Protein AF-A0A7C5NZ53-F1 (afdb_monomer)

Solvent-accessible surface area (backbone atoms only — not comparable to full-atom values): 4299 Å² total; per-residue (Å²): 136,57,70,60,63,49,40,72,79,39,88,47,72,63,42,46,52,32,16,67,74,67,74,42,60,43,66,58,51,38,51,36,38,70,71,64,52,29,50,71,52,63,52,92,84,62,84,51,80,57,43,68,48,48,72,97,52,74,89,83,86,86,83,92,84,84,133

Sequence (67 aa):
MTLLDRARSGITDEIRFVSDSEGIDAEVIRNLLCKGEIVILQNNSKRADPVGVGSMLSTKVNANVGT

Radius of gyration: 12.3 Å; Cα contacts (8 Å, |Δi|>4): 75; chains: 1; bounding box: 36×27×29 Å

Secondary structure (DSSP, 8-state):
--HHHHHHHS--HHHHHHHHHHT--HHHHHHHHHHTSEEEE--TT--S--EEEETTSPPP-------

Nearest PDB structures (foldseek):
  4n7q-assembly1_A  TM=8.630E-01  e=8.580E-03  Arabidopsis thaliana
  4s26-assembly1_A  TM=9.290E-01  e=2.224E-02  Arabidopsis thaliana

pLDDT: mean 94.01, std 5.04, range [72.44, 97.81]

Foldseek 3Di:
DDVLVVLVVHQDPLLVQQCVVQVHDSVVSSVCSNVVQKDWDADPVRPDRIYIDGPPGPDDDDDDDDD

Structure (mmCIF, N/CA/C/O backbone):
data_AF-A0A7C5NZ53-F1
#
_entry.id   AF-A0A7C5NZ53-F1
#
loop_
_atom_site.group_PDB
_atom_site.id
_atom_site.type_symbol
_atom_site.label_atom_id
_atom_site.label_alt_id
_atom_site.label_comp_id
_atom_site.label_asym_id
_atom_site.label_entity_id
_atom_site.label_seq_id
_atom_site.pdbx_PDB_ins_code
_atom_site.Cartn_x
_atom_site.Cartn_y
_atom_site.Cartn_z
_atom_site.occupancy
_atom_site.B_iso_or_equiv
_atom_site.auth_seq_id
_atom_site.auth_comp_id
_atom_site.auth_asym_id
_atom_site.auth_atom_id
_atom_site.pdbx_PDB_model_num
ATOM 1 N N . MET A 1 1 ? 5.186 15.668 1.625 1.00 72.44 1 MET A N 1
ATOM 2 C CA . MET A 1 1 ? 4.138 14.887 2.314 1.00 72.44 1 MET A CA 1
ATOM 3 C C . MET A 1 1 ? 4.140 13.492 1.725 1.00 72.44 1 MET A C 1
ATOM 5 O O . MET A 1 1 ? 4.173 13.380 0.504 1.00 72.44 1 MET A O 1
ATOM 9 N N . THR A 1 2 ? 4.209 12.454 2.553 1.00 88.69 2 THR A N 1
ATOM 10 C CA . THR A 1 2 ? 4.294 11.067 2.075 1.00 88.69 2 THR A CA 1
ATOM 11 C C . THR A 1 2 ? 2.905 10.506 1.759 1.00 88.69 2 THR A C 1
ATOM 13 O O . THR A 1 2 ? 1.880 11.109 2.088 1.00 88.69 2 THR A O 1
ATOM 16 N N . LEU A 1 3 ? 2.845 9.344 1.102 1.00 90.88 3 LEU A N 1
ATOM 17 C CA . LEU A 1 3 ? 1.580 8.630 0.924 1.00 90.88 3 LEU A CA 1
ATOM 18 C C . LEU A 1 3 ? 0.990 8.184 2.269 1.00 90.88 3 LEU A C 1
ATOM 20 O O . LEU A 1 3 ? -0.217 8.281 2.449 1.00 90.88 3 LEU A O 1
ATOM 24 N N . LEU A 1 4 ? 1.833 7.781 3.223 1.00 92.94 4 LEU A N 1
ATOM 25 C CA . LEU A 1 4 ? 1.405 7.403 4.570 1.00 92.94 4 LEU A CA 1
ATOM 26 C C . LEU A 1 4 ? 0.692 8.562 5.283 1.00 92.94 4 LEU A C 1
ATOM 28 O O . LEU A 1 4 ? -0.362 8.365 5.882 1.00 92.94 4 LEU A O 1
ATOM 32 N N . ASP A 1 5 ? 1.225 9.781 5.168 1.00 92.94 5 ASP A N 1
ATOM 33 C CA . ASP A 1 5 ? 0.599 10.971 5.757 1.00 92.94 5 ASP A CA 1
ATOM 34 C C . ASP A 1 5 ? -0.787 11.233 5.153 1.00 92.94 5 ASP A C 1
ATO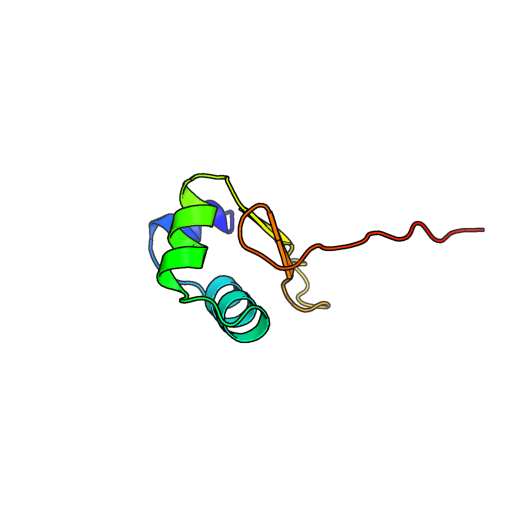M 36 O O . ASP A 1 5 ? -1.735 11.537 5.873 1.00 92.94 5 ASP A O 1
ATOM 40 N N . ARG A 1 6 ? -0.929 11.068 3.829 1.00 94.25 6 ARG A N 1
ATOM 41 C CA . ARG A 1 6 ? -2.221 11.204 3.136 1.00 94.25 6 ARG A CA 1
ATOM 42 C C . ARG A 1 6 ? -3.203 10.102 3.529 1.00 94.25 6 ARG A C 1
ATOM 44 O O . ARG A 1 6 ? -4.370 10.398 3.763 1.00 94.25 6 ARG A O 1
ATOM 51 N N . ALA A 1 7 ? -2.721 8.866 3.651 1.00 93.69 7 ALA A N 1
ATOM 52 C CA . ALA A 1 7 ? -3.520 7.704 4.028 1.00 93.69 7 ALA A CA 1
ATOM 53 C C . ALA A 1 7 ? -4.137 7.850 5.426 1.00 93.69 7 ALA A C 1
ATOM 55 O O . ALA A 1 7 ? -5.260 7.408 5.665 1.00 93.69 7 ALA A O 1
ATOM 56 N N . ARG A 1 8 ? -3.447 8.529 6.352 1.00 92.31 8 ARG A N 1
ATOM 57 C CA . ARG A 1 8 ? -4.004 8.844 7.676 1.00 92.31 8 ARG A CA 1
ATOM 58 C C . ARG A 1 8 ? -5.241 9.736 7.577 1.00 92.31 8 ARG A C 1
ATOM 60 O O . ARG A 1 8 ? -6.206 9.495 8.297 1.00 92.31 8 ARG A O 1
ATOM 67 N N . SER A 1 9 ? -5.251 10.682 6.641 1.00 93.12 9 SER A N 1
ATOM 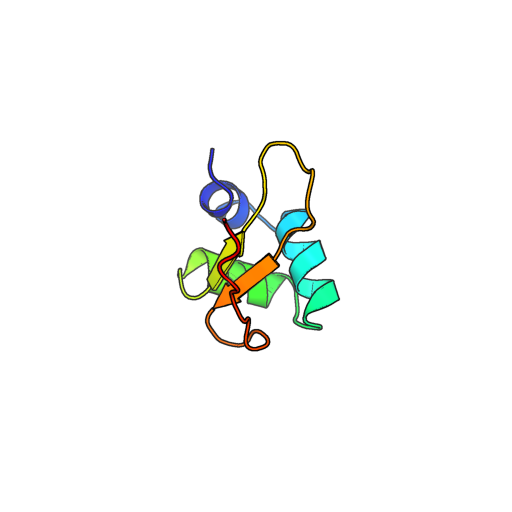68 C CA . SER A 1 9 ? -6.376 11.599 6.412 1.00 93.12 9 SER A CA 1
ATOM 69 C C . SER A 1 9 ? -7.507 11.011 5.558 1.00 93.12 9 SER A C 1
ATOM 71 O O . SER A 1 9 ? -8.607 11.554 5.576 1.00 93.12 9 SER A O 1
ATOM 73 N N . GLY A 1 10 ? -7.275 9.919 4.822 1.00 95.00 10 GLY A N 1
ATOM 74 C CA . GLY A 1 10 ? -8.317 9.240 4.049 1.00 95.00 10 GLY A CA 1
ATOM 75 C C . GLY A 1 10 ? -7.783 8.364 2.916 1.00 95.00 10 GLY A C 1
ATOM 76 O O . GLY A 1 10 ? -6.578 8.196 2.746 1.00 95.00 10 GLY A O 1
ATOM 77 N N . ILE A 1 11 ? -8.703 7.805 2.128 1.00 96.38 11 ILE A N 1
ATOM 78 C CA . ILE A 1 11 ? -8.383 6.971 0.962 1.00 96.38 11 ILE A CA 1
ATOM 79 C C . ILE A 1 11 ? -7.885 7.859 -0.186 1.00 96.38 11 ILE A C 1
ATOM 81 O O . ILE A 1 11 ? -8.587 8.772 -0.628 1.00 96.38 11 ILE A O 1
ATOM 85 N N . THR A 1 12 ? -6.688 7.565 -0.690 1.00 96.00 12 THR A N 1
ATOM 86 C CA . THR A 1 12 ? -6.088 8.252 -1.841 1.00 96.00 12 THR A CA 1
ATOM 87 C C . THR A 1 12 ? -6.306 7.477 -3.140 1.00 96.00 12 THR A C 1
ATOM 89 O O . THR A 1 12 ? -6.677 6.303 -3.119 1.00 96.00 12 THR A O 1
ATOM 92 N N . ASP A 1 13 ? -6.043 8.110 -4.284 1.00 95.12 13 ASP A N 1
ATOM 93 C CA . ASP A 1 13 ? -6.173 7.451 -5.592 1.00 95.12 13 ASP A CA 1
ATOM 94 C C . ASP A 1 13 ? -5.204 6.274 -5.752 1.00 95.12 13 ASP A C 1
ATOM 96 O O . ASP A 1 13 ? -5.557 5.266 -6.353 1.00 95.12 13 ASP A O 1
ATOM 100 N N . GLU A 1 14 ? -4.011 6.350 -5.154 1.00 95.19 14 GLU A N 1
ATOM 101 C CA . GLU A 1 14 ? -3.054 5.238 -5.149 1.00 95.19 14 GLU A CA 1
ATOM 102 C C . GLU A 1 14 ? -3.589 4.031 -4.367 1.00 95.19 14 GLU A C 1
ATOM 104 O O . GLU A 1 14 ? -3.392 2.891 -4.781 1.00 95.19 14 GLU A O 1
ATOM 109 N N . ILE A 1 15 ? -4.302 4.275 -3.261 1.00 96.94 15 ILE A N 1
ATOM 110 C CA . ILE A 1 15 ? -4.953 3.216 -2.479 1.00 96.94 15 ILE A CA 1
ATOM 111 C C . ILE A 1 15 ? -6.090 2.584 -3.286 1.00 96.94 15 ILE A C 1
ATOM 113 O O . ILE A 1 15 ? -6.190 1.362 -3.305 1.00 96.94 15 ILE A O 1
ATOM 117 N N . ARG A 1 16 ? -6.910 3.388 -3.981 1.00 97.44 16 ARG A N 1
ATOM 118 C CA . ARG A 1 16 ? -7.990 2.876 -4.848 1.00 97.44 16 ARG A CA 1
ATOM 119 C C . ARG A 1 16 ? -7.445 2.009 -5.975 1.00 97.44 16 ARG A C 1
ATOM 121 O O . ARG A 1 16 ? -7.933 0.911 -6.186 1.00 97.44 16 ARG A O 1
ATOM 128 N N . PHE A 1 17 ? -6.386 2.467 -6.634 1.00 96.75 17 PHE A N 1
ATOM 129 C CA . PHE A 1 17 ? -5.771 1.714 -7.721 1.00 96.75 17 PHE A CA 1
ATOM 130 C C . PHE A 1 17 ? -5.252 0.346 -7.254 1.00 96.75 17 PHE A C 1
ATOM 132 O O . PHE A 1 17 ? -5.501 -0.670 -7.898 1.00 96.75 17 PHE A O 1
ATOM 139 N N . VAL A 1 18 ? -4.549 0.302 -6.116 1.00 96.81 18 VAL A N 1
ATOM 140 C CA . VAL A 1 18 ? -4.043 -0.963 -5.558 1.00 96.81 18 VAL A CA 1
ATOM 141 C C . VAL A 1 18 ? -5.189 -1.854 -5.076 1.00 96.81 18 VAL A C 1
ATOM 143 O O . VAL A 1 18 ? -5.148 -3.056 -5.307 1.00 96.81 18 VAL A O 1
ATOM 146 N N . SER A 1 19 ? -6.222 -1.274 -4.462 1.00 97.62 19 SER A N 1
ATOM 147 C CA . SER A 1 19 ? -7.461 -1.967 -4.081 1.00 97.62 19 SER A CA 1
ATOM 148 C C . SER A 1 19 ? -8.094 -2.686 -5.272 1.00 97.62 19 SER A C 1
ATOM 150 O O . SER A 1 19 ? -8.337 -3.889 -5.205 1.00 97.62 19 SER A O 1
ATOM 152 N N . ASP A 1 20 ? -8.289 -1.975 -6.382 1.00 97.62 20 ASP A N 1
ATOM 153 C CA . ASP A 1 20 ? -8.904 -2.526 -7.592 1.00 97.62 20 ASP A CA 1
ATOM 154 C C . ASP A 1 20 ? -8.024 -3.605 -8.243 1.00 97.62 20 ASP A C 1
ATOM 156 O O . ASP A 1 20 ? -8.529 -4.631 -8.694 1.00 97.62 20 ASP A O 1
ATOM 160 N N . SER A 1 21 ? -6.702 -3.402 -8.253 1.00 96.62 21 SER A N 1
ATOM 161 C CA . SER A 1 21 ? -5.731 -4.349 -8.817 1.00 96.62 21 SER A CA 1
ATOM 162 C C . SER A 1 21 ? -5.625 -5.651 -8.012 1.00 96.62 21 SER A C 1
ATOM 164 O O . SER A 1 21 ? -5.514 -6.734 -8.584 1.00 96.62 21 SER A O 1
ATOM 166 N N . GLU A 1 22 ? -5.681 -5.563 -6.681 1.00 96.94 22 GLU A N 1
ATOM 167 C CA . GLU A 1 22 ? -5.576 -6.722 -5.785 1.00 96.94 22 GLU A CA 1
ATOM 168 C C . GLU A 1 22 ? -6.939 -7.357 -5.466 1.00 96.94 22 GLU A C 1
ATOM 170 O O . GLU A 1 22 ? -6.987 -8.452 -4.909 1.00 96.94 22 GLU A O 1
ATOM 175 N N . GLY A 1 23 ? -8.051 -6.692 -5.801 1.00 96.62 23 GLY A N 1
ATOM 176 C CA . GLY A 1 23 ? -9.401 -7.135 -5.446 1.00 96.62 23 GLY A CA 1
ATOM 177 C C . GLY A 1 23 ? -9.672 -7.094 -3.937 1.00 96.62 23 GLY A C 1
ATOM 178 O O . GLY A 1 23 ? -10.436 -7.909 -3.420 1.00 96.62 23 GLY A O 1
ATOM 179 N N . ILE A 1 24 ? -9.023 -6.174 -3.222 1.00 96.69 24 ILE A N 1
ATOM 180 C CA . ILE A 1 24 ? -9.113 -6.014 -1.766 1.00 96.69 24 ILE A CA 1
ATOM 181 C C . ILE A 1 24 ? -9.735 -4.657 -1.476 1.00 96.69 24 ILE A C 1
ATOM 183 O O . ILE A 1 24 ? -9.368 -3.675 -2.102 1.00 96.69 24 ILE A O 1
ATOM 187 N N . ASP A 1 25 ? -10.626 -4.587 -0.490 1.00 97.81 25 ASP A N 1
ATOM 188 C CA . ASP A 1 25 ? -11.275 -3.338 -0.097 1.00 97.81 25 ASP A CA 1
ATOM 189 C C . ASP A 1 25 ? -10.272 -2.205 0.221 1.00 97.81 25 ASP A C 1
ATOM 191 O O . ASP A 1 25 ? -9.276 -2.389 0.932 1.00 97.81 25 ASP A O 1
ATOM 195 N N . ALA A 1 26 ? -10.558 -1.003 -0.286 1.00 97.56 26 ALA A N 1
ATOM 196 C CA . ALA A 1 26 ? -9.685 0.159 -0.157 1.00 97.56 26 ALA A CA 1
ATOM 197 C C . ALA A 1 26 ? -9.428 0.573 1.301 1.00 97.56 26 ALA A C 1
ATOM 199 O O . ALA A 1 26 ? -8.340 1.065 1.615 1.00 97.56 26 ALA A O 1
ATOM 200 N N . GLU A 1 27 ? -10.382 0.350 2.207 1.00 97.56 27 GLU A N 1
ATOM 201 C CA . GLU A 1 27 ? -10.203 0.640 3.628 1.00 97.56 27 GLU A CA 1
ATOM 202 C C . GLU A 1 27 ? -9.284 -0.394 4.290 1.00 97.56 27 GLU A C 1
ATOM 204 O O . GLU A 1 27 ? -8.473 -0.045 5.150 1.00 97.56 27 GLU A O 1
ATOM 209 N N . VAL A 1 28 ? -9.322 -1.657 3.850 1.00 97.19 28 VAL A N 1
ATOM 210 C CA . VAL A 1 28 ? -8.356 -2.682 4.281 1.00 97.19 28 VAL A CA 1
ATOM 211 C C . VAL A 1 28 ? -6.941 -2.301 3.844 1.00 97.19 28 VAL A C 1
ATOM 213 O O . VAL A 1 28 ? -6.037 -2.280 4.681 1.00 97.19 28 VAL A O 1
ATOM 216 N N . ILE A 1 29 ? -6.750 -1.917 2.578 1.00 97.56 29 ILE A N 1
ATOM 217 C CA . ILE A 1 29 ? -5.452 -1.449 2.062 1.00 97.56 29 ILE A CA 1
ATOM 218 C C . ILE A 1 29 ? -4.958 -0.233 2.855 1.00 97.56 29 ILE A C 1
ATOM 220 O O . ILE A 1 29 ? -3.822 -0.222 3.332 1.00 97.56 29 ILE A O 1
ATOM 224 N N . ARG A 1 30 ? -5.812 0.777 3.065 1.00 97.38 30 ARG A N 1
ATOM 225 C CA . ARG A 1 30 ? -5.483 1.958 3.878 1.00 97.38 30 ARG A CA 1
ATOM 226 C C . ARG A 1 30 ? -5.048 1.565 5.290 1.00 97.38 30 ARG A C 1
ATOM 228 O O . ARG A 1 30 ? -4.048 2.082 5.785 1.00 97.38 30 ARG A O 1
ATOM 235 N N . ASN A 1 31 ? -5.778 0.661 5.939 1.00 97.12 31 ASN A N 1
ATOM 236 C CA . ASN A 1 31 ? -5.477 0.220 7.297 1.00 97.12 31 ASN A CA 1
ATOM 237 C C . ASN A 1 31 ? -4.131 -0.505 7.379 1.00 97.12 31 ASN A C 1
ATOM 239 O O . ASN A 1 31 ? -3.336 -0.201 8.268 1.00 97.12 31 ASN A O 1
ATOM 243 N N . LEU A 1 32 ? -3.844 -1.416 6.447 1.00 96.94 32 LEU A N 1
ATOM 244 C CA . LEU A 1 32 ? -2.551 -2.101 6.368 1.00 96.94 32 LEU A CA 1
ATOM 245 C C . LEU A 1 32 ? -1.404 -1.113 6.109 1.00 96.94 32 LEU A C 1
ATOM 247 O O . LEU A 1 32 ? -0.347 -1.214 6.733 1.00 96.94 32 LEU A O 1
ATOM 251 N N . LEU A 1 33 ? -1.628 -0.115 5.248 1.00 96.50 33 LEU A N 1
ATOM 252 C CA . LEU A 1 33 ? -0.651 0.932 4.948 1.00 96.50 33 LEU A CA 1
ATOM 253 C C . LEU A 1 33 ? -0.364 1.792 6.188 1.00 96.50 33 LEU A C 1
ATOM 255 O O . LEU A 1 33 ? 0.793 2.016 6.532 1.00 96.50 33 LEU A O 1
ATOM 259 N N . CYS A 1 34 ? -1.405 2.227 6.902 1.00 96.06 34 CYS A N 1
ATOM 260 C CA . CYS A 1 34 ? -1.281 3.007 8.137 1.00 96.06 34 CYS A CA 1
ATOM 261 C C . CYS A 1 34 ? -0.591 2.236 9.272 1.00 96.06 34 CYS A C 1
ATOM 263 O O . CYS A 1 34 ? 0.084 2.857 10.096 1.00 96.06 34 CYS A O 1
ATOM 265 N N . LYS A 1 35 ? -0.741 0.906 9.308 1.00 96.12 35 LYS A N 1
ATOM 266 C CA . LYS A 1 35 ? -0.035 0.007 10.235 1.00 96.12 35 LYS A CA 1
ATOM 267 C C . LYS A 1 35 ? 1.418 -0.268 9.832 1.00 96.12 35 LYS A C 1
ATOM 269 O O . LYS A 1 35 ? 2.185 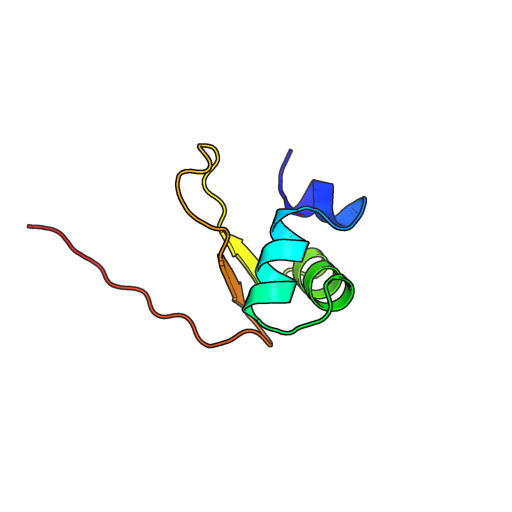-0.741 10.663 1.00 96.12 35 LYS A O 1
ATOM 274 N N . GLY A 1 36 ? 1.798 0.035 8.590 1.00 95.00 36 GLY A N 1
ATOM 275 C CA . GLY A 1 36 ? 3.123 -0.265 8.044 1.00 95.00 36 GLY A CA 1
ATOM 276 C C . GLY A 1 36 ? 3.309 -1.723 7.610 1.00 95.00 36 GLY A C 1
ATOM 277 O O . GLY A 1 36 ? 4.443 -2.158 7.442 1.00 95.00 36 GLY A O 1
ATOM 278 N N . GLU A 1 37 ? 2.222 -2.480 7.430 1.00 97.06 37 GLU A N 1
ATOM 279 C CA . GLU A 1 37 ? 2.264 -3.875 6.958 1.00 97.06 37 GLU A CA 1
ATOM 280 C C 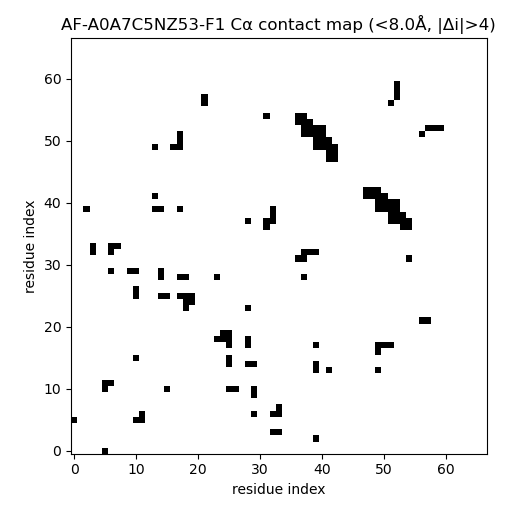. GLU A 1 37 ? 2.401 -3.983 5.434 1.00 97.06 37 GLU A C 1
ATOM 282 O O . GLU A 1 37 ? 2.863 -5.000 4.909 1.00 97.06 37 GLU A O 1
ATOM 287 N N . ILE A 1 38 ? 2.000 -2.928 4.724 1.00 97.19 38 ILE A N 1
ATOM 288 C CA . ILE A 1 38 ? 2.193 -2.785 3.284 1.00 97.19 38 ILE A CA 1
ATOM 289 C C . ILE A 1 38 ? 2.797 -1.419 2.969 1.00 97.19 38 ILE A C 1
ATOM 291 O O . ILE A 1 38 ? 2.658 -0.459 3.729 1.00 97.19 38 ILE A O 1
ATOM 295 N N . VAL A 1 39 ? 3.411 -1.318 1.797 1.00 96.62 39 VAL A N 1
ATOM 296 C CA . VAL A 1 39 ? 3.834 -0.066 1.171 1.00 96.62 39 VAL A CA 1
ATOM 297 C C . VAL A 1 39 ? 3.274 -0.004 -0.245 1.00 96.62 39 VAL A C 1
ATOM 299 O O . VAL A 1 39 ? 3.174 -1.025 -0.918 1.00 96.62 39 VAL A O 1
ATOM 302 N N . ILE A 1 40 ? 2.919 1.190 -0.716 1.00 95.88 40 ILE A N 1
ATOM 303 C CA . ILE A 1 40 ? 2.568 1.410 -2.122 1.00 95.88 40 ILE A CA 1
ATOM 304 C C . ILE A 1 40 ? 3.713 2.175 -2.778 1.00 95.88 40 ILE A C 1
ATOM 306 O O . ILE A 1 40 ? 4.016 3.316 -2.417 1.00 95.88 40 ILE A O 1
ATOM 310 N N . LEU A 1 41 ? 4.361 1.520 -3.734 1.00 93.56 41 LEU A N 1
ATOM 311 C CA . LEU A 1 41 ? 5.413 2.091 -4.556 1.00 93.56 41 LEU A CA 1
ATOM 312 C C . LEU A 1 41 ? 4.762 2.962 -5.625 1.00 93.56 41 LEU A C 1
ATOM 314 O O . LEU A 1 41 ? 4.068 2.459 -6.503 1.00 93.56 41 LEU A O 1
ATOM 318 N N . GLN A 1 42 ? 4.998 4.269 -5.552 1.00 90.25 42 GLN A N 1
ATOM 319 C CA . GLN A 1 42 ? 4.520 5.234 -6.535 1.00 90.25 42 GLN A CA 1
ATOM 320 C C . GLN A 1 42 ? 5.681 6.107 -6.996 1.00 90.25 42 GLN A C 1
ATOM 322 O O . GLN A 1 42 ? 6.400 6.698 -6.191 1.00 90.25 42 GLN A O 1
ATOM 327 N N . ASN A 1 43 ? 5.835 6.237 -8.311 1.00 87.31 43 ASN A N 1
ATOM 328 C CA . ASN A 1 43 ? 6.770 7.196 -8.880 1.00 87.31 43 ASN A CA 1
ATOM 329 C C . ASN A 1 43 ? 6.172 8.613 -8.805 1.00 87.31 43 ASN A C 1
ATOM 331 O O . ASN A 1 43 ? 5.057 8.833 -9.284 1.00 87.31 43 ASN A O 1
ATOM 335 N N . ASN A 1 44 ? 6.927 9.582 -8.276 1.00 82.56 44 ASN A N 1
ATOM 336 C CA . ASN A 1 44 ? 6.525 10.994 -8.206 1.00 82.56 44 ASN A CA 1
ATOM 337 C C . ASN A 1 44 ? 6.172 11.584 -9.582 1.00 82.56 44 ASN A C 1
ATOM 339 O O . ASN A 1 44 ? 5.270 12.409 -9.685 1.00 82.56 44 ASN A O 1
ATOM 343 N N . SER A 1 45 ? 6.845 11.142 -10.649 1.00 85.94 45 SER A N 1
ATOM 344 C CA . SER A 1 45 ? 6.560 11.565 -12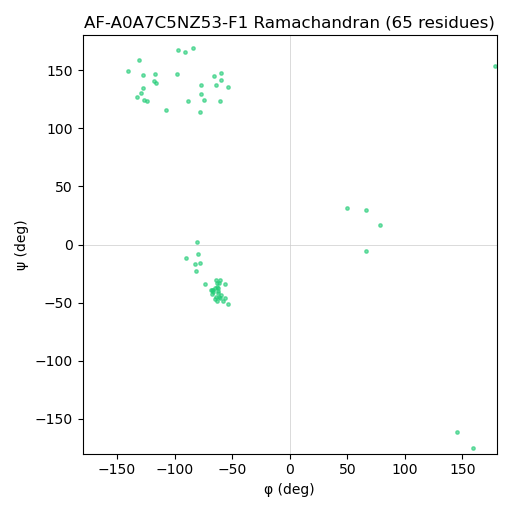.025 1.00 85.94 45 SER A CA 1
ATOM 345 C C . SER A 1 45 ? 5.368 10.836 -12.661 1.00 85.94 45 SER A C 1
ATOM 347 O O . SER A 1 45 ? 5.109 11.052 -13.841 1.00 85.94 45 SER A O 1
ATOM 349 N N . LYS A 1 46 ? 4.686 9.942 -11.925 1.00 83.50 46 LYS A N 1
ATOM 350 C CA . LYS A 1 46 ? 3.538 9.129 -12.380 1.00 8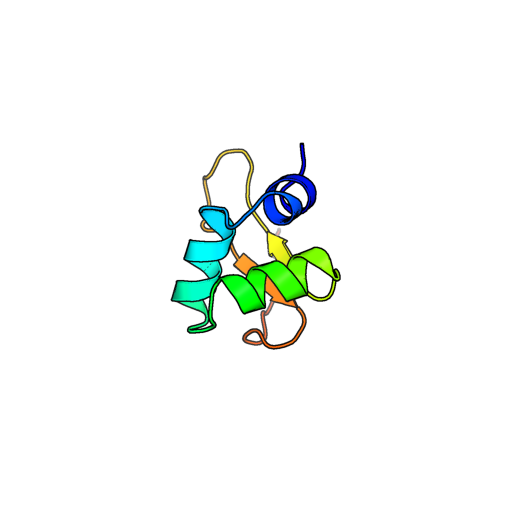3.50 46 LYS A CA 1
ATOM 351 C C . LYS A 1 46 ? 3.763 8.388 -13.708 1.00 83.50 46 LYS A C 1
ATOM 353 O O . LYS A 1 46 ? 2.837 8.168 -14.474 1.00 83.50 46 LYS A O 1
ATOM 358 N N . ARG A 1 47 ? 5.011 7.995 -13.981 1.00 89.25 47 ARG A N 1
ATOM 359 C CA . ARG A 1 47 ? 5.392 7.236 -15.188 1.00 89.25 47 ARG A CA 1
ATOM 360 C C . ARG A 1 47 ? 5.098 5.738 -15.095 1.00 89.25 47 ARG A C 1
ATOM 362 O O . ARG A 1 47 ? 5.306 5.027 -16.068 1.00 89.25 47 ARG A O 1
ATOM 369 N N . ALA A 1 48 ? 4.704 5.272 -13.918 1.00 90.62 48 ALA A N 1
ATOM 370 C CA . ALA A 1 48 ? 4.380 3.887 -13.641 1.00 90.62 48 ALA A CA 1
ATOM 371 C C . ALA A 1 48 ? 3.171 3.844 -12.712 1.00 90.62 48 ALA A C 1
ATOM 373 O O . ALA A 1 48 ? 2.993 4.747 -11.878 1.00 90.62 48 ALA A O 1
ATOM 374 N N . ASP A 1 49 ? 2.394 2.783 -12.875 1.00 93.38 49 ASP A N 1
ATOM 375 C CA . ASP A 1 49 ? 1.245 2.489 -12.040 1.00 93.38 49 ASP A CA 1
ATOM 376 C C . ASP A 1 49 ? 1.684 2.180 -10.600 1.00 93.38 49 ASP A C 1
ATOM 378 O O . ASP A 1 49 ? 2.756 1.595 -10.393 1.00 93.38 49 ASP A O 1
ATOM 382 N N . PRO A 1 50 ? 0.891 2.580 -9.593 1.00 94.88 50 PRO A N 1
ATOM 383 C CA . PRO A 1 50 ? 1.185 2.255 -8.209 1.00 94.88 50 PRO A CA 1
ATOM 384 C C . PRO A 1 50 ? 1.115 0.749 -7.977 1.00 94.88 50 PRO A C 1
ATOM 386 O O . PRO A 1 50 ? 0.176 0.077 -8.403 1.00 94.88 50 PRO A O 1
ATOM 389 N N . VAL A 1 51 ? 2.085 0.226 -7.229 1.00 96.25 51 VAL A N 1
ATOM 390 C CA . VAL A 1 51 ? 2.131 -1.193 -6.858 1.00 96.25 51 VAL A CA 1
ATOM 391 C C . VAL A 1 51 ? 2.190 -1.327 -5.345 1.00 96.25 51 VAL A C 1
ATOM 393 O O . VAL A 1 51 ? 3.098 -0.798 -4.704 1.00 96.25 51 VAL A O 1
ATOM 396 N N . GLY A 1 52 ? 1.233 -2.057 -4.772 1.00 96.75 52 GLY A N 1
ATOM 397 C CA . GLY A 1 52 ? 1.266 -2.467 -3.372 1.00 96.75 52 GLY A CA 1
ATOM 398 C C . GLY A 1 52 ? 2.224 -3.640 -3.147 1.00 96.75 52 GLY A C 1
ATOM 399 O O . GLY A 1 52 ? 2.242 -4.595 -3.923 1.00 96.75 52 GLY A O 1
ATOM 400 N N . VAL A 1 53 ? 3.011 -3.580 -2.073 1.00 97.38 53 VAL A N 1
ATOM 401 C CA . VAL A 1 53 ? 3.911 -4.649 -1.620 1.00 97.38 53 VAL A CA 1
ATOM 402 C C . VAL A 1 53 ? 3.719 -4.853 -0.121 1.00 97.38 53 VAL A C 1
ATOM 404 O O . VAL A 1 53 ? 3.837 -3.902 0.649 1.00 97.38 53 VAL A O 1
ATOM 407 N N . GLY A 1 54 ? 3.466 -6.091 0.298 1.00 95.62 54 GLY A N 1
ATOM 408 C CA . GLY A 1 54 ? 3.406 -6.470 1.707 1.00 95.62 54 GLY A CA 1
ATOM 409 C C . GLY A 1 54 ? 2.370 -7.555 1.979 1.00 95.62 54 GLY A C 1
ATOM 410 O O . GLY A 1 54 ? 1.952 -8.272 1.068 1.00 95.62 54 GLY A O 1
ATOM 411 N N . SER A 1 55 ? 1.983 -7.680 3.245 1.00 92.69 55 SER A N 1
ATOM 412 C CA . SER A 1 55 ? 1.049 -8.703 3.721 1.00 92.69 55 SER A CA 1
ATOM 413 C C . SER A 1 55 ? -0.318 -8.612 3.042 1.00 92.69 55 SER A C 1
ATOM 415 O O . SER A 1 55 ? -0.796 -7.522 2.742 1.00 92.69 55 SER A O 1
ATOM 417 N N . MET A 1 56 ? -0.974 -9.763 2.856 1.00 94.38 56 MET A N 1
ATOM 418 C CA . MET A 1 56 ? -2.320 -9.905 2.269 1.00 94.38 56 MET A CA 1
ATOM 419 C C . MET A 1 56 ? -2.453 -9.523 0.787 1.00 94.38 56 MET A C 1
ATOM 421 O O . MET A 1 56 ? -3.514 -9.750 0.215 1.00 94.38 56 MET A O 1
ATOM 425 N N . LEU A 1 57 ? -1.402 -8.994 0.158 1.00 96.81 57 LEU A N 1
ATOM 426 C CA . LEU A 1 57 ? -1.361 -8.728 -1.278 1.00 96.81 57 LEU A CA 1
ATOM 427 C C . LEU A 1 57 ? -0.794 -9.936 -2.029 1.00 96.81 57 LEU A C 1
ATOM 429 O O . LEU A 1 57 ? -0.163 -10.824 -1.446 1.00 96.81 57 LEU A O 1
ATOM 433 N N . SER A 1 58 ? -0.970 -9.954 -3.345 1.00 97.31 58 SER A N 1
ATOM 434 C CA . SER A 1 58 ? -0.308 -10.937 -4.199 1.00 97.31 58 SER A CA 1
ATOM 435 C C . SER A 1 58 ? 1.221 -10.842 -4.093 1.00 97.31 58 SER A C 1
ATOM 437 O O . SER A 1 58 ? 1.808 -9.759 -4.002 1.00 97.31 58 SER A O 1
ATOM 439 N N . THR A 1 59 ? 1.892 -11.998 -4.114 1.00 96.38 59 THR A N 1
ATOM 440 C CA . THR A 1 59 ? 3.357 -12.065 -4.061 1.00 96.38 59 THR A CA 1
ATOM 441 C C . THR A 1 59 ? 3.967 -11.332 -5.253 1.00 96.38 59 THR A C 1
ATOM 443 O O . THR A 1 59 ? 3.682 -11.650 -6.407 1.00 96.38 59 THR A O 1
ATOM 446 N N . LYS A 1 60 ? 4.834 -10.356 -4.972 1.00 95.62 60 LYS A N 1
ATOM 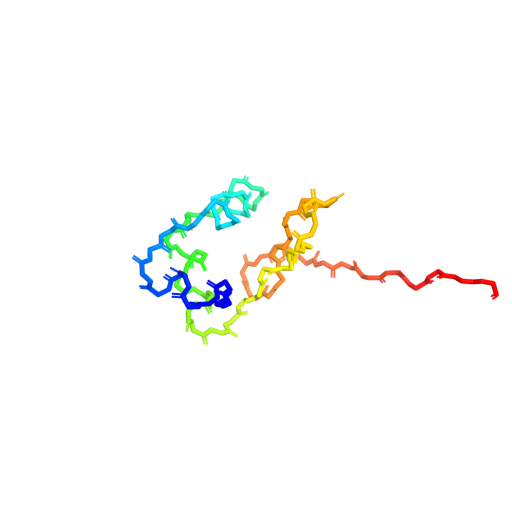447 C CA . LYS A 1 60 ? 5.556 -9.587 -5.99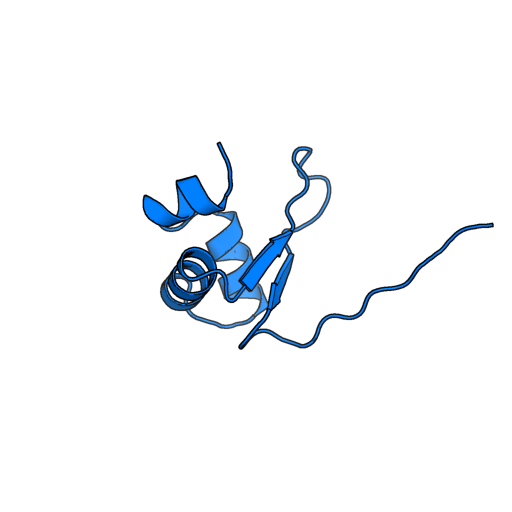1 1.00 95.62 60 LYS A CA 1
ATOM 448 C C . LYS A 1 60 ? 6.960 -10.148 -6.187 1.00 95.62 60 LYS A C 1
ATOM 450 O O . LYS A 1 60 ? 7.592 -10.603 -5.236 1.00 95.62 60 LYS A O 1
ATOM 455 N N . VAL A 1 61 ? 7.453 -10.079 -7.419 1.00 96.38 61 VAL A N 1
ATOM 456 C CA . VAL A 1 61 ? 8.816 -10.480 -7.791 1.00 96.38 61 VAL A CA 1
ATOM 457 C C . VAL A 1 61 ? 9.589 -9.273 -8.317 1.00 96.38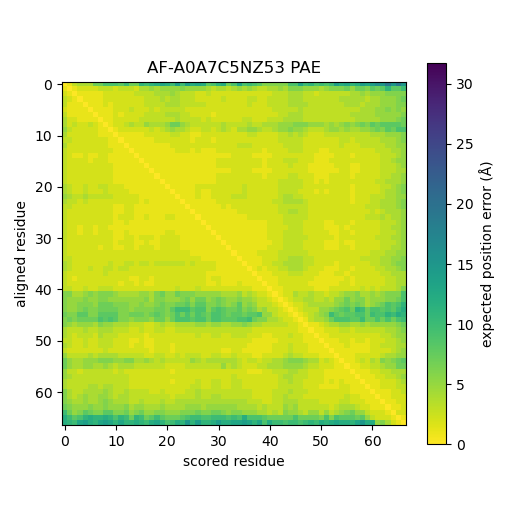 61 VAL A C 1
ATOM 459 O O . VAL A 1 61 ? 9.011 -8.378 -8.932 1.00 96.38 61 VAL A O 1
ATOM 462 N N . ASN A 1 62 ? 10.896 -9.237 -8.068 1.00 95.38 62 ASN A N 1
ATOM 463 C CA . ASN A 1 62 ? 11.799 -8.203 -8.563 1.00 95.38 62 ASN A CA 1
ATOM 464 C C . ASN A 1 62 ? 12.859 -8.841 -9.472 1.00 95.38 62 ASN A C 1
ATOM 466 O O . ASN A 1 62 ? 13.343 -9.934 -9.184 1.00 95.38 62 ASN A O 1
ATOM 470 N N . ALA A 1 63 ? 13.206 -8.156 -10.560 1.00 96.25 63 ALA A N 1
ATOM 471 C CA . ALA A 1 63 ? 14.238 -8.582 -11.495 1.00 96.25 63 ALA A CA 1
ATOM 472 C C . ALA A 1 63 ? 15.260 -7.455 -11.679 1.00 96.25 63 ALA A C 1
ATOM 474 O O . ALA A 1 63 ? 14.899 -6.341 -12.062 1.00 96.25 63 ALA A O 1
ATOM 475 N N . ASN A 1 64 ? 16.534 -7.757 -11.430 1.00 96.25 64 ASN A N 1
ATOM 476 C CA . ASN A 1 64 ? 17.639 -6.834 -11.665 1.00 96.25 64 ASN A CA 1
ATOM 477 C C . ASN A 1 64 ? 18.138 -7.000 -13.104 1.00 96.25 64 ASN A C 1
ATOM 479 O O . ASN A 1 64 ? 18.513 -8.101 -13.503 1.00 96.25 64 ASN A O 1
ATOM 483 N N . VAL A 1 65 ? 18.151 -5.912 -13.872 1.00 93.19 65 VAL A N 1
ATOM 484 C CA . VAL A 1 65 ? 18.615 -5.880 -15.267 1.00 93.19 65 VAL A CA 1
ATOM 485 C C . VAL A 1 65 ? 19.661 -4.777 -15.444 1.00 93.19 65 VAL A C 1
ATOM 487 O O . VAL A 1 65 ? 19.485 -3.669 -14.942 1.00 93.19 65 VAL A O 1
ATOM 490 N N . GLY A 1 66 ? 20.757 -5.085 -16.137 1.00 89.69 66 GLY A N 1
ATOM 491 C CA . GLY A 1 66 ? 21.886 -4.185 -16.390 1.00 89.69 66 GLY A CA 1
ATOM 492 C C . GLY A 1 66 ? 22.985 -4.905 -17.179 1.00 89.69 66 GLY A C 1
ATOM 493 O O . GLY A 1 66 ? 23.049 -6.133 -17.129 1.00 89.69 66 GLY A O 1
ATOM 494 N N . THR A 1 67 ? 23.790 -4.161 -17.946 1.00 72.56 67 THR A N 1
ATOM 495 C CA . THR A 1 67 ? 25.003 -4.669 -18.626 1.00 72.56 67 THR A CA 1
ATOM 496 C C . THR A 1 67 ? 26.239 -4.244 -17.856 1.00 72.56 67 THR A C 1
ATOM 498 O O . THR A 1 67 ? 26.229 -3.091 -17.367 1.00 72.56 67 THR A O 1
#

Mean predicted aligned error: 3.07 Å